Protein AF-D0P1S5-F1 (afdb_monomer)

Mean predicted aligned error: 15.59 Å

Secondary structure (DSSP, 8-state):
-EEEEEE----------------------------S---HHHHHHHHHHHHHHHHHHHH-----SEEEEEE--SS--TTEEEEE--------SS-GGGB-EEEEEE-SSSHHHHHHHHHHHTT-GGG---TT-EEEEETTEE-BT--HHHHTT-

Foldseek 3Di:
DKWKWFAQDDPPPPPPDDDDDDDDDDDDDDDDDDDDDPDPVNVVVVVVVVVVVVVVVVPQPRDTPAIDMDDDPPDDQPQFDKDFPPDDDDDDPLDLNLQGIWGQGGHCDGDLVVVQVVCVVVVNPSPRRDGGIGTQDDPNHGCRNPHPVVVSVD

Structure (mmCIF, N/CA/C/O backbone):
data_AF-D0P1S5-F1
#
_entry.id   AF-D0P1S5-F1
#
loop_
_atom_site.group_PDB
_atom_site.id
_atom_site.type_symbol
_atom_site.label_atom_id
_atom_site.label_alt_id
_atom_site.label_comp_id
_atom_site.label_asym_id
_atom_site.label_entity_id
_atom_site.label_seq_id
_atom_site.pdbx_PDB_ins_code
_atom_site.Cartn_x
_atom_site.Cartn_y
_atom_site.Cartn_z
_atom_site.occupancy
_atom_site.B_iso_or_equiv
_atom_site.auth_seq_id
_atom_site.auth_comp_id
_atom_site.auth_asym_id
_atom_site.auth_atom_id
_atom_site.pdbx_PDB_model_num
ATOM 1 N N . MET A 1 1 ? 12.384 3.328 3.351 1.00 85.12 1 MET A N 1
ATOM 2 C CA . MET A 1 1 ? 10.974 3.392 3.807 1.00 85.12 1 MET A CA 1
ATOM 3 C C . MET A 1 1 ? 10.331 2.018 3.718 1.00 85.12 1 MET A C 1
ATOM 5 O O . MET A 1 1 ? 10.436 1.363 2.689 1.00 85.12 1 MET A O 1
ATOM 9 N N . VAL A 1 2 ? 9.640 1.581 4.770 1.00 89.19 2 VAL A N 1
ATOM 10 C CA . VAL A 1 2 ? 8.944 0.283 4.808 1.00 89.19 2 VAL A CA 1
ATOM 11 C C . VAL A 1 2 ? 7.439 0.496 4.822 1.00 89.19 2 VAL A C 1
ATOM 13 O O . VAL A 1 2 ? 6.932 1.194 5.696 1.00 89.19 2 VAL A O 1
ATOM 16 N N . LEU A 1 3 ? 6.721 -0.123 3.887 1.00 91.19 3 LEU A N 1
ATOM 17 C CA . LEU A 1 3 ? 5.259 -0.115 3.853 1.00 91.19 3 LEU A CA 1
ATOM 18 C C . LEU A 1 3 ? 4.714 -1.505 4.155 1.00 91.19 3 LEU A C 1
ATOM 20 O O . LEU A 1 3 ? 5.169 -2.484 3.566 1.00 91.19 3 LEU A O 1
ATOM 24 N N . LYS A 1 4 ? 3.712 -1.590 5.031 1.00 92.38 4 LYS A N 1
ATOM 25 C CA . LYS A 1 4 ? 2.911 -2.805 5.212 1.00 92.38 4 LYS A CA 1
ATOM 26 C C . LYS A 1 4 ? 1.550 -2.619 4.570 1.00 92.38 4 LYS A C 1
ATOM 28 O O . LYS A 1 4 ? 0.852 -1.660 4.898 1.00 92.38 4 LYS A O 1
ATOM 33 N N . PHE A 1 5 ? 1.172 -3.544 3.701 1.00 91.56 5 PHE A N 1
ATOM 34 C CA . PHE A 1 5 ? -0.125 -3.551 3.038 1.00 91.56 5 PHE A CA 1
ATOM 35 C C . PHE A 1 5 ? -1.046 -4.596 3.647 1.00 91.56 5 PHE A C 1
ATOM 37 O O . PHE A 1 5 ? -0.585 -5.663 4.056 1.00 91.56 5 PHE A O 1
ATOM 44 N N . CYS A 1 6 ? -2.345 -4.305 3.656 1.00 89.06 6 CYS A N 1
ATOM 45 C CA . CYS A 1 6 ? -3.373 -5.290 3.959 1.00 89.06 6 CYS A CA 1
ATOM 46 C C . CYS A 1 6 ? -4.578 -5.191 3.013 1.00 89.06 6 CYS A C 1
ATOM 48 O O . CYS A 1 6 ? -4.882 -4.121 2.474 1.00 89.06 6 CYS A O 1
ATOM 50 N N . SER A 1 7 ? -5.279 -6.308 2.819 1.00 83.44 7 SER A N 1
ATOM 51 C CA . SER A 1 7 ? -6.619 -6.329 2.225 1.00 83.44 7 SER A CA 1
ATOM 52 C C . SER A 1 7 ? -7.608 -6.972 3.200 1.00 83.44 7 SER A C 1
ATOM 54 O O . SER A 1 7 ? -7.298 -8.025 3.773 1.00 83.44 7 SER A O 1
ATOM 56 N N . PRO A 1 8 ? -8.783 -6.351 3.443 1.00 71.31 8 PRO A N 1
ATOM 57 C CA . PRO A 1 8 ? -9.849 -7.030 4.166 1.00 71.31 8 PRO A CA 1
ATOM 58 C C . PRO A 1 8 ? -10.228 -8.312 3.425 1.00 71.31 8 PRO A C 1
ATOM 60 O O . PRO A 1 8 ? -10.101 -8.339 2.199 1.00 71.31 8 PRO A O 1
ATOM 63 N 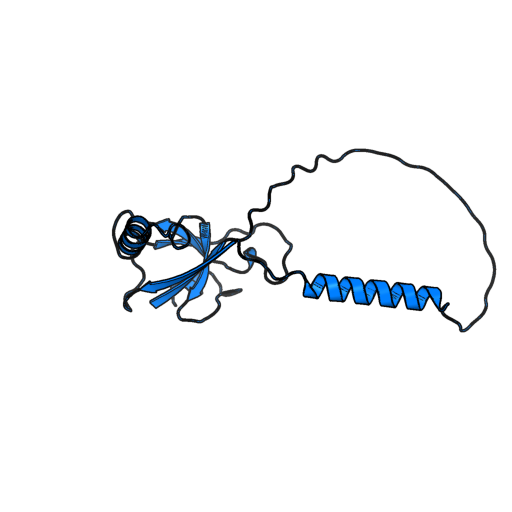N . PRO A 1 9 ? -10.713 -9.340 4.142 1.00 66.81 9 PRO A N 1
ATOM 64 C CA . PRO A 1 9 ? -11.371 -10.451 3.475 1.00 66.81 9 PRO A CA 1
ATOM 65 C C . PRO A 1 9 ? -12.473 -9.878 2.590 1.00 66.81 9 PRO A C 1
ATOM 67 O O . PRO A 1 9 ? -13.194 -8.972 3.020 1.00 66.81 9 PRO A O 1
ATOM 70 N N . TRP A 1 10 ? -12.565 -10.346 1.347 1.00 58.31 10 TRP A N 1
ATOM 71 C CA . TRP A 1 10 ? -13.676 -9.979 0.484 1.00 58.31 10 TRP A CA 1
ATOM 72 C C . TRP A 1 10 ? -14.978 -10.294 1.216 1.00 58.31 10 TRP A C 1
ATOM 74 O O . TRP A 1 10 ? -15.289 -11.449 1.502 1.00 58.31 10 TRP A O 1
ATOM 84 N N . SER A 1 11 ? -15.720 -9.250 1.576 1.00 49.16 11 SER A N 1
ATOM 85 C CA . SER A 1 11 ? -17.122 -9.420 1.899 1.00 49.16 11 SER A CA 1
ATOM 86 C C . SER A 1 11 ? -17.783 -9.798 0.585 1.00 49.16 11 SER A C 1
ATOM 88 O O . SER A 1 11 ? -17.922 -8.943 -0.289 1.00 49.16 11 SER A O 1
ATOM 90 N N . ASP A 1 12 ? -18.174 -11.061 0.429 1.00 39.06 12 ASP A N 1
ATOM 91 C CA . ASP A 1 12 ? -19.286 -11.363 -0.459 1.00 39.06 12 ASP A CA 1
ATOM 92 C C . ASP A 1 12 ? -20.424 -10.462 0.015 1.00 39.06 12 ASP A C 1
ATOM 94 O O . ASP A 1 12 ? -20.909 -10.585 1.144 1.00 39.06 12 ASP A O 1
ATOM 98 N N . GLU A 1 13 ? -20.776 -9.470 -0.795 1.00 38.44 13 GLU A N 1
ATOM 99 C CA . GLU A 1 13 ? -21.947 -8.639 -0.581 1.00 38.44 13 GLU A CA 1
ATOM 100 C C . GLU A 1 13 ? -23.157 -9.560 -0.753 1.00 38.44 13 GLU A C 1
ATOM 102 O O . GLU A 1 13 ? -23.756 -9.650 -1.822 1.00 38.44 13 GLU A O 1
ATOM 107 N N . LEU A 1 14 ? -23.460 -10.334 0.296 1.00 36.62 14 LEU A N 1
ATOM 108 C CA . LEU A 1 14 ? -24.662 -11.134 0.415 1.00 36.62 14 LEU A CA 1
ATOM 109 C C . LEU A 1 14 ? -25.818 -10.156 0.306 1.00 36.62 14 LEU A C 1
ATOM 111 O O . LEU A 1 14 ? -26.214 -9.504 1.276 1.00 36.62 14 LEU A O 1
ATOM 115 N N . THR A 1 15 ? -26.338 -10.062 -0.912 1.00 37.00 15 THR A N 1
ATOM 116 C CA . THR A 1 15 ? -27.607 -9.454 -1.265 1.00 37.00 15 THR A CA 1
ATOM 117 C C . THR A 1 15 ? -28.680 -10.246 -0.524 1.00 37.00 15 THR A C 1
ATOM 119 O O . THR A 1 15 ? -29.326 -11.142 -1.060 1.00 37.00 15 THR A O 1
ATOM 122 N N . THR A 1 16 ? -28.814 -9.983 0.772 1.00 35.84 16 THR A N 1
ATOM 123 C CA . THR A 1 16 ? -29.832 -10.601 1.606 1.00 35.84 16 THR A CA 1
ATOM 124 C C . THR A 1 16 ? -31.096 -9.810 1.331 1.00 35.84 16 THR A C 1
ATOM 126 O O . THR A 1 16 ? -31.379 -8.800 1.973 1.00 35.84 16 THR A O 1
ATOM 129 N N . ALA A 1 17 ? -31.812 -10.222 0.285 1.00 33.41 17 ALA A N 1
ATOM 130 C CA . ALA A 1 17 ? -33.180 -9.795 0.068 1.00 33.41 17 ALA A CA 1
ATOM 131 C C . ALA A 1 17 ? -33.983 -10.074 1.356 1.00 33.41 17 ALA A C 1
ATOM 133 O O . ALA A 1 17 ? -33.853 -11.161 1.927 1.00 33.41 17 ALA A O 1
ATOM 134 N N . PRO A 1 18 ? -34.800 -9.127 1.841 1.00 41.38 18 PRO A N 1
ATOM 135 C CA . PRO A 1 18 ? -35.637 -9.371 3.000 1.00 41.38 18 PRO A CA 1
ATOM 136 C C . PRO A 1 18 ? -36.801 -10.280 2.584 1.00 41.38 18 PRO A C 1
ATOM 138 O O . PRO A 1 18 ? -37.784 -9.817 2.013 1.00 41.38 18 PRO A O 1
ATOM 141 N N . SER A 1 19 ? -36.710 -11.580 2.868 1.00 36.62 19 SER A N 1
ATOM 142 C CA . SER A 1 19 ? -37.902 -12.414 3.073 1.00 36.62 19 SER A CA 1
ATOM 143 C C . SER A 1 19 ? -38.269 -12.278 4.556 1.00 36.62 19 SER A C 1
ATOM 145 O O . SER A 1 19 ? -37.465 -12.632 5.411 1.00 36.62 19 SER A O 1
ATOM 147 N N . GLY A 1 20 ? -39.386 -11.693 4.973 1.00 34.44 20 GLY A N 1
ATOM 148 C CA . GLY A 1 20 ? -40.716 -11.827 4.395 1.00 34.44 20 GLY A CA 1
ATOM 149 C C . GLY A 1 20 ? -41.515 -12.833 5.229 1.00 34.44 20 GLY A C 1
ATOM 150 O O . GLY A 1 20 ? -41.631 -13.978 4.822 1.00 34.44 20 GLY A O 1
ATOM 151 N N . ASN A 1 21 ? -42.050 -12.338 6.356 1.00 38.59 21 ASN A N 1
ATOM 152 C CA . ASN A 1 21 ? -43.197 -12.808 7.159 1.00 38.59 21 ASN A CA 1
ATOM 153 C C . ASN A 1 21 ? -43.109 -14.147 7.923 1.00 38.59 21 ASN A C 1
ATOM 155 O O . ASN A 1 21 ? -42.942 -15.195 7.313 1.00 38.59 21 ASN A O 1
ATOM 159 N N . HIS A 1 22 ? -43.407 -14.121 9.234 1.00 39.12 22 HIS A N 1
ATOM 160 C CA . HIS A 1 22 ? -44.679 -14.655 9.762 1.00 39.12 22 HIS A CA 1
ATOM 161 C C . HIS A 1 22 ? -44.892 -14.292 11.249 1.00 39.12 22 HIS A C 1
ATOM 163 O O . HIS A 1 22 ? -44.082 -14.650 12.101 1.00 39.12 22 HIS A O 1
ATOM 169 N N . ASP A 1 23 ? -45.999 -13.599 11.531 1.00 40.06 23 ASP A N 1
ATOM 170 C CA . ASP A 1 23 ? -46.622 -13.411 12.853 1.00 40.06 23 ASP A CA 1
ATOM 171 C C . ASP A 1 23 ? -47.256 -14.712 13.374 1.00 40.06 23 ASP A C 1
ATOM 173 O O . ASP A 1 23 ? -47.736 -15.508 12.558 1.00 40.06 23 ASP A O 1
ATOM 177 N N . SER A 1 24 ? -47.310 -14.872 14.706 1.00 41.59 24 SER A N 1
ATOM 178 C CA . SER A 1 24 ? -48.330 -15.562 15.546 1.00 41.59 24 SER A CA 1
ATOM 179 C C . SER A 1 24 ? -47.710 -15.897 16.918 1.00 41.59 24 SER A C 1
ATOM 181 O O . SER A 1 24 ? -46.551 -16.295 16.959 1.00 41.59 24 SER A O 1
ATOM 183 N N . ASP A 1 25 ? -48.365 -15.919 18.076 1.00 39.50 25 ASP A N 1
ATOM 184 C CA . ASP A 1 25 ? -49.556 -15.289 18.659 1.00 39.50 25 ASP A CA 1
ATOM 185 C C . ASP A 1 25 ? -49.498 -15.616 20.183 1.00 39.50 25 ASP A C 1
ATOM 187 O O . ASP A 1 25 ? -48.712 -16.460 20.617 1.00 39.50 25 ASP A O 1
ATOM 191 N N . GLU A 1 26 ? -50.305 -14.902 20.960 1.00 38.84 26 GLU A N 1
ATOM 192 C CA . GLU A 1 26 ? -50.575 -14.818 22.409 1.00 38.84 26 GLU A CA 1
ATOM 193 C C . GLU A 1 26 ? -50.316 -15.983 23.407 1.00 38.84 26 GLU A C 1
ATOM 195 O O . GLU A 1 26 ? -50.415 -17.173 23.114 1.00 38.84 26 GLU A O 1
ATOM 200 N N . GLY A 1 27 ? -50.134 -15.605 24.690 1.00 30.80 27 GLY A N 1
ATOM 201 C CA . GLY A 1 27 ? -50.276 -16.502 25.850 1.00 30.80 27 GLY A CA 1
ATOM 202 C C . GLY A 1 27 ? -49.947 -15.866 27.215 1.00 30.80 27 GLY A C 1
ATOM 203 O O . GLY A 1 27 ? -48.792 -15.766 27.611 1.00 30.80 27 GLY A O 1
ATOM 204 N N . GLN A 1 28 ? -50.983 -15.451 27.941 1.00 37.84 28 GLN A N 1
ATOM 205 C CA . GLN A 1 28 ? -51.017 -14.671 29.190 1.00 37.84 28 GLN A CA 1
ATOM 206 C C . GLN A 1 28 ? -50.938 -15.549 30.467 1.00 37.84 28 GLN A C 1
ATOM 208 O O . GLN A 1 28 ? -51.548 -16.612 30.475 1.00 37.84 28 GLN A O 1
ATOM 213 N N . ALA A 1 29 ? -50.286 -15.097 31.560 1.00 34.28 29 ALA A N 1
ATOM 214 C CA . ALA A 1 29 ? -50.799 -15.156 32.955 1.00 34.28 29 ALA A CA 1
ATOM 215 C C . ALA A 1 29 ? -49.769 -14.761 34.047 1.00 34.28 29 ALA A C 1
ATOM 217 O O . ALA A 1 29 ? -48.586 -15.080 34.002 1.00 34.28 29 ALA A O 1
ATOM 218 N N . THR A 1 30 ? -50.301 -14.074 35.057 1.00 40.47 30 THR A N 1
ATOM 219 C CA . THR A 1 30 ? -49.740 -13.488 36.292 1.00 40.47 30 THR A CA 1
ATOM 220 C C . THR A 1 30 ? -49.460 -14.487 37.430 1.00 40.47 30 THR A C 1
ATOM 222 O O . THR A 1 30 ? -50.261 -15.403 37.583 1.00 40.47 30 THR A O 1
ATOM 225 N N . ALA A 1 31 ? -48.472 -14.223 38.316 1.00 34.16 31 ALA A N 1
ATOM 226 C CA . ALA A 1 31 ? -48.632 -14.202 39.798 1.00 34.16 31 ALA A CA 1
ATOM 227 C C . ALA A 1 31 ? -47.309 -14.050 40.612 1.00 34.16 31 ALA A C 1
ATOM 229 O O . ALA A 1 31 ? -46.394 -14.856 40.506 1.00 34.16 31 ALA A O 1
ATOM 230 N N . THR A 1 32 ? -47.298 -13.023 41.477 1.00 31.23 32 THR A N 1
ATOM 231 C CA . THR A 1 32 ? -46.751 -12.911 42.859 1.00 31.23 32 THR A CA 1
ATOM 232 C C . THR A 1 32 ? -45.312 -13.317 43.245 1.00 31.23 32 THR A C 1
ATOM 234 O O . THR A 1 32 ? -44.968 -14.487 43.348 1.00 31.23 32 THR A O 1
ATOM 237 N N . ALA A 1 33 ? -44.561 -12.275 43.633 1.00 44.69 33 ALA A N 1
ATOM 238 C CA . ALA A 1 33 ? -43.546 -12.133 44.689 1.00 44.69 33 ALA A CA 1
ATOM 239 C C . ALA A 1 33 ? -42.948 -13.379 45.379 1.00 44.69 33 ALA A C 1
ATOM 241 O O . ALA A 1 33 ? -43.627 -14.087 46.114 1.00 44.69 33 ALA A O 1
ATOM 242 N N . THR A 1 34 ? -41.617 -13.492 45.323 1.00 35.09 34 THR A N 1
ATOM 243 C CA . THR A 1 34 ? -40.755 -13.761 46.490 1.00 35.09 34 THR A CA 1
ATOM 244 C C . THR A 1 34 ? -39.344 -13.244 46.214 1.00 35.09 34 THR A C 1
ATOM 246 O O . THR A 1 34 ? -38.803 -13.376 45.117 1.00 35.09 34 THR A O 1
ATOM 249 N N . ASP A 1 35 ? -38.779 -12.607 47.229 1.00 41.31 35 ASP A N 1
ATOM 250 C CA . ASP A 1 35 ? -37.427 -12.074 47.275 1.00 41.31 35 ASP A CA 1
ATOM 251 C C . ASP A 1 35 ? -36.371 -13.191 47.151 1.00 41.31 35 ASP A C 1
ATOM 253 O O . ASP A 1 35 ? -36.519 -14.278 47.713 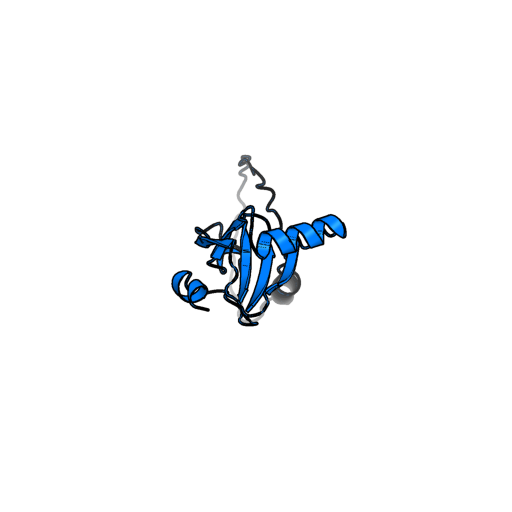1.00 41.31 35 ASP A O 1
ATOM 257 N N . GLY A 1 36 ? -35.265 -12.891 46.467 1.00 52.22 36 GLY A N 1
ATOM 258 C CA . GLY A 1 36 ? -33.967 -13.471 46.814 1.00 52.22 36 GLY A CA 1
ATOM 259 C C . GLY A 1 36 ? -33.617 -14.893 46.358 1.00 52.22 36 GLY A C 1
ATOM 260 O O . GLY A 1 36 ? -33.056 -15.648 47.148 1.00 52.22 36 GLY A O 1
ATOM 261 N N . ARG A 1 37 ? -33.802 -15.269 45.083 1.00 46.09 37 ARG A N 1
ATOM 262 C CA . ARG A 1 37 ? -32.970 -16.338 44.479 1.00 46.09 37 ARG A CA 1
ATOM 263 C C . ARG A 1 37 ? -33.010 -16.303 42.950 1.00 46.09 37 ARG A C 1
ATOM 265 O O . ARG A 1 37 ? -33.823 -16.983 42.338 1.00 46.09 37 ARG A O 1
ATOM 272 N N . ARG A 1 38 ? -32.098 -15.551 42.311 1.00 54.69 38 ARG A N 1
ATOM 273 C CA . ARG A 1 38 ? -31.859 -15.692 40.858 1.00 54.69 38 ARG A CA 1
ATOM 274 C C . ARG A 1 38 ? -31.589 -17.164 40.562 1.00 54.69 38 ARG A C 1
ATOM 276 O O . ARG A 1 38 ? -30.638 -17.732 41.120 1.00 54.69 38 ARG A O 1
ATOM 283 N N . SER A 1 39 ? -32.470 -17.771 39.775 1.00 58.41 39 SER A N 1
ATOM 284 C CA . SER A 1 39 ? -32.517 -19.208 39.518 1.00 58.41 39 SER A CA 1
ATOM 285 C C . SER A 1 39 ? -31.159 -19.672 38.992 1.00 58.41 39 SER A C 1
ATOM 287 O O . SER A 1 39 ? -30.522 -18.973 38.205 1.00 58.41 39 SER A O 1
ATOM 289 N N . GLY A 1 40 ? -30.670 -20.835 39.435 1.00 60.78 40 GLY A N 1
ATOM 290 C CA . GLY A 1 40 ? -29.395 -21.387 38.946 1.00 60.78 40 GLY A CA 1
ATOM 291 C C . GLY A 1 40 ? -29.348 -21.493 37.416 1.00 60.78 40 GLY A C 1
ATOM 292 O O . GLY A 1 40 ? -28.282 -21.367 36.825 1.00 60.78 40 GLY A O 1
ATOM 293 N N . VAL A 1 41 ? -30.521 -21.610 36.790 1.00 65.31 41 VAL A N 1
ATOM 294 C CA . VAL A 1 41 ? -30.715 -21.608 35.340 1.00 65.31 41 VAL A CA 1
ATOM 295 C C . VAL A 1 41 ? -30.408 -20.235 34.729 1.00 65.31 41 VAL A C 1
ATOM 297 O O . VAL A 1 41 ? -29.680 -20.166 33.751 1.00 65.31 41 VAL A O 1
ATOM 300 N N . GLU A 1 42 ? -30.856 -19.125 35.324 1.00 65.06 42 GLU A N 1
ATOM 301 C CA . GLU A 1 42 ? -30.566 -17.764 34.829 1.00 65.06 42 GLU A CA 1
ATOM 302 C C . GLU A 1 42 ? -29.085 -17.391 34.945 1.00 65.06 42 GLU A C 1
ATOM 304 O O . GLU A 1 42 ? -28.555 -16.656 34.108 1.00 65.06 42 GLU A O 1
ATOM 309 N N . ARG A 1 43 ? -28.405 -17.890 35.986 1.00 69.62 43 ARG A N 1
ATOM 310 C CA . ARG A 1 43 ? -26.949 -17.747 36.121 1.00 69.62 43 ARG A CA 1
ATOM 311 C C . ARG A 1 43 ? -26.216 -18.579 35.078 1.00 69.62 43 ARG A C 1
ATOM 313 O O . ARG A 1 43 ? -25.348 -18.036 34.413 1.00 69.62 43 ARG A O 1
ATOM 320 N N . ALA A 1 44 ? -26.638 -19.823 34.853 1.00 73.00 44 ALA A N 1
ATOM 321 C CA . ALA A 1 44 ? -26.074 -20.663 33.800 1.00 73.00 44 ALA A CA 1
ATOM 322 C C . ALA A 1 44 ? -26.263 -20.052 32.400 1.00 73.00 44 ALA A C 1
ATOM 324 O O . ALA A 1 44 ? -25.328 -20.068 31.606 1.00 73.00 44 ALA A O 1
ATOM 325 N N . TRP A 1 45 ? -27.426 -19.454 32.110 1.00 69.88 45 TRP A N 1
ATOM 326 C CA . TRP A 1 45 ? -27.665 -18.737 30.852 1.00 69.88 45 TRP A CA 1
ATOM 327 C C . TRP A 1 45 ? -26.812 -17.472 30.721 1.00 69.88 45 TRP A C 1
ATOM 329 O O . TRP A 1 45 ? -26.275 -17.220 29.646 1.00 69.88 45 TRP A O 1
ATOM 339 N N . ASN A 1 46 ? -26.637 -16.698 31.799 1.00 77.19 46 ASN A N 1
ATOM 340 C CA . ASN A 1 46 ? -25.728 -15.549 31.789 1.00 77.19 46 ASN A CA 1
ATOM 341 C C . ASN A 1 46 ? -24.271 -15.975 31.590 1.00 77.19 46 ASN A C 1
ATOM 343 O O . ASN A 1 46 ? -23.571 -15.363 30.789 1.00 77.19 46 ASN A O 1
ATOM 347 N N . ASP A 1 47 ? -23.824 -17.037 32.256 1.00 77.75 47 ASP A N 1
ATOM 348 C CA . ASP A 1 47 ? -22.465 -17.558 32.109 1.00 77.75 47 ASP A CA 1
ATOM 349 C C . ASP A 1 47 ? -22.233 -18.106 30.694 1.00 77.75 47 ASP A C 1
ATOM 351 O O . ASP A 1 47 ? -21.175 -17.864 30.116 1.00 77.75 47 ASP A O 1
ATOM 355 N N . LEU A 1 48 ? -23.236 -18.751 30.083 1.00 79.31 48 LEU A N 1
ATOM 356 C CA . LEU A 1 48 ? -23.209 -19.169 28.677 1.00 79.31 48 LEU A CA 1
ATOM 357 C C . LEU A 1 48 ? -23.148 -17.980 27.719 1.00 79.31 48 LEU A C 1
ATOM 359 O O . LEU A 1 48 ? -22.383 -18.022 26.761 1.00 79.31 48 LEU A O 1
ATOM 363 N N . LEU A 1 49 ? -23.907 -16.912 27.970 1.00 76.00 49 LEU A N 1
ATOM 364 C CA . LEU A 1 49 ? -23.872 -15.699 27.150 1.00 76.00 49 LEU A CA 1
ATOM 365 C C . LEU A 1 49 ? -22.535 -14.969 27.282 1.00 76.00 49 LEU A C 1
ATOM 367 O O . LEU A 1 49 ? -21.969 -14.556 26.276 1.00 76.00 49 LEU A O 1
ATOM 371 N N . VAL A 1 50 ? -21.990 -14.854 28.493 1.00 77.81 50 VAL A N 1
ATOM 372 C CA . VAL A 1 50 ? -20.673 -14.250 28.738 1.00 77.81 50 VAL A CA 1
ATOM 373 C C . VAL A 1 50 ? -19.567 -15.105 28.124 1.00 77.81 50 VAL A C 1
ATOM 375 O O . VAL A 1 50 ? -18.659 -14.559 27.498 1.00 77.81 50 VAL A O 1
ATOM 378 N N . ALA A 1 51 ? -19.647 -16.432 28.241 1.00 74.25 51 ALA A N 1
ATOM 379 C CA . ALA A 1 51 ? -18.713 -17.354 27.606 1.00 74.25 51 ALA A CA 1
ATOM 380 C C . ALA A 1 51 ? -18.817 -17.298 26.080 1.00 74.25 51 ALA A C 1
ATOM 382 O O . ALA A 1 51 ? -17.790 -17.212 25.421 1.00 74.25 51 ALA A O 1
ATOM 383 N N . ALA A 1 52 ? -20.024 -17.260 25.512 1.00 69.69 52 ALA A N 1
ATOM 384 C CA . ALA A 1 52 ? -20.243 -17.118 24.077 1.00 69.69 52 ALA A CA 1
ATOM 385 C C . ALA A 1 52 ? -19.766 -15.756 23.560 1.00 69.69 52 ALA A C 1
ATOM 387 O O . ALA A 1 52 ? -19.175 -15.688 22.490 1.00 69.69 52 ALA A O 1
ATOM 388 N N . PHE A 1 53 ? -19.955 -14.676 24.322 1.00 65.44 53 PHE A N 1
ATOM 389 C CA . PHE A 1 53 ? -19.468 -13.342 23.968 1.00 65.44 53 PHE A CA 1
ATOM 390 C C . PHE A 1 53 ? -17.940 -13.265 24.046 1.00 65.44 53 PHE A C 1
ATOM 392 O O . PHE A 1 53 ? -17.302 -12.716 23.153 1.00 65.44 53 PHE A O 1
ATOM 399 N N . ARG A 1 54 ? -17.331 -13.878 25.069 1.00 61.97 54 ARG A N 1
ATOM 400 C CA . ARG A 1 54 ? -15.872 -13.971 25.220 1.00 61.97 54 ARG A CA 1
ATOM 401 C C . ARG A 1 54 ? -15.249 -14.903 24.171 1.00 61.97 54 ARG A C 1
ATOM 403 O O . ARG A 1 54 ? -14.198 -14.578 23.634 1.00 61.97 54 ARG A O 1
ATOM 410 N N . ALA A 1 55 ? -15.921 -16.001 23.822 1.00 56.91 55 ALA A N 1
ATOM 411 C CA . ALA A 1 55 ? -15.530 -16.912 22.747 1.00 56.91 55 ALA A CA 1
ATOM 412 C C . ALA A 1 55 ? -15.641 -16.229 21.375 1.00 56.91 55 ALA A C 1
ATOM 414 O O . ALA A 1 55 ? -14.676 -16.237 20.617 1.00 56.91 55 ALA A O 1
ATOM 415 N N . LYS A 1 56 ? -16.749 -15.519 21.106 1.00 53.12 56 LYS A N 1
ATOM 416 C CA . LYS A 1 56 ? -16.918 -14.655 19.925 1.00 53.12 56 LYS A CA 1
ATOM 417 C C . LYS A 1 56 ? -15.814 -13.602 19.846 1.00 53.12 56 LYS A C 1
ATOM 419 O O . LYS A 1 56 ? -15.255 -13.414 18.778 1.00 53.12 56 LYS A O 1
ATOM 424 N N . GLN A 1 57 ? -15.455 -12.951 20.954 1.00 48.66 57 GLN A N 1
ATOM 425 C CA . GLN A 1 57 ? -14.341 -11.993 20.980 1.00 48.66 57 GLN A CA 1
ATOM 426 C C . GLN A 1 57 ? -12.975 -12.650 20.744 1.00 48.66 57 GLN A C 1
ATOM 428 O O . GLN A 1 57 ? -12.106 -12.018 20.153 1.00 48.66 57 GLN A O 1
ATOM 433 N N . SER A 1 58 ? -12.785 -13.904 21.166 1.00 39.59 58 SER A N 1
ATOM 434 C CA . SER A 1 58 ? -11.536 -14.640 20.935 1.00 39.59 58 SER A CA 1
ATOM 435 C C . SER A 1 58 ? -11.379 -15.168 19.503 1.00 39.59 58 SER A C 1
ATOM 437 O O . SER A 1 58 ? -10.258 -15.434 19.082 1.00 39.59 58 SER A O 1
ATOM 439 N N . GLU A 1 59 ? -12.474 -15.278 18.743 1.00 42.09 59 GLU A N 1
ATOM 440 C CA . GLU A 1 59 ? -12.478 -15.830 17.379 1.00 42.09 59 GLU A CA 1
ATOM 441 C C . GLU A 1 59 ? -12.544 -14.783 16.260 1.00 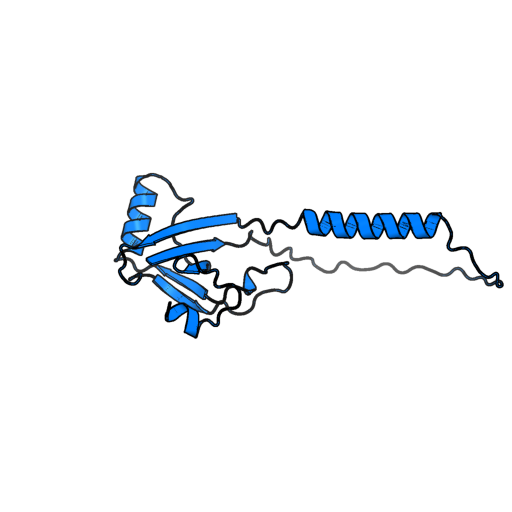42.09 59 GLU A C 1
ATOM 443 O O . GLU A 1 59 ? -12.300 -15.123 15.103 1.00 42.09 59 GLU A O 1
ATOM 448 N N . VAL A 1 60 ? -12.786 -13.499 16.556 1.00 47.72 60 VAL A N 1
ATOM 449 C CA . VAL A 1 60 ? -12.613 -12.432 15.551 1.00 47.72 60 VAL A CA 1
ATOM 450 C C . VAL A 1 60 ? -11.145 -12.007 15.501 1.00 47.72 60 VAL A C 1
ATOM 452 O O . VAL A 1 60 ? -10.787 -10.850 15.722 1.00 47.72 60 VAL A O 1
ATOM 455 N N . VAL A 1 61 ? -10.264 -12.954 15.179 1.00 49.78 61 VAL A N 1
ATOM 456 C CA . VAL A 1 61 ? -8.983 -12.592 14.574 1.00 49.78 61 VAL A CA 1
ATOM 457 C C . VAL A 1 61 ? -9.354 -11.943 13.248 1.00 49.78 61 VAL A C 1
ATOM 459 O O . VAL A 1 61 ? -9.886 -12.609 12.362 1.00 49.78 61 VAL A O 1
ATOM 462 N N . CYS A 1 62 ? -9.147 -10.631 13.125 1.00 55.44 62 CYS A N 1
ATOM 463 C CA . CYS A 1 62 ? -9.312 -9.918 11.861 1.00 55.44 62 CYS A CA 1
ATOM 464 C C . CYS A 1 62 ? -8.310 -10.498 10.860 1.00 55.44 62 CYS A C 1
ATOM 466 O O . CYS A 1 62 ? -7.163 -10.062 10.779 1.00 55.44 62 CYS A O 1
ATOM 468 N N . ARG A 1 63 ? -8.718 -11.557 10.163 1.00 63.41 63 ARG A N 1
ATOM 469 C CA . ARG A 1 63 ? -7.877 -12.272 9.219 1.00 63.41 63 ARG A CA 1
ATOM 470 C C . ARG A 1 63 ? -7.866 -11.460 7.935 1.00 63.41 63 ARG A C 1
ATOM 472 O O . ARG A 1 63 ? -8.797 -11.544 7.141 1.00 63.41 63 ARG A O 1
ATOM 479 N N . TRP A 1 64 ? -6.837 -10.633 7.775 1.00 74.31 64 TRP A N 1
ATOM 480 C CA . TRP A 1 64 ? -6.529 -10.020 6.487 1.00 74.31 64 TRP A CA 1
ATOM 481 C C . TRP A 1 64 ? -6.337 -11.133 5.458 1.00 74.31 64 TRP A C 1
ATOM 483 O O . TRP A 1 64 ? -5.681 -12.135 5.747 1.00 74.31 64 TRP A O 1
ATOM 493 N N . GLU A 1 65 ? -6.926 -10.972 4.278 1.00 77.06 65 GLU A N 1
ATOM 494 C CA . GLU A 1 65 ? -6.741 -11.932 3.187 1.00 77.06 65 GLU A CA 1
ATOM 495 C C . GLU A 1 65 ? -5.302 -11.873 2.679 1.00 77.06 65 GLU A C 1
ATOM 497 O O . GLU A 1 65 ? -4.653 -12.897 2.469 1.00 77.06 65 GLU A O 1
ATOM 502 N N . LYS A 1 66 ? -4.788 -10.649 2.553 1.00 83.44 66 LYS A N 1
ATOM 503 C CA . LYS A 1 66 ? -3.419 -10.364 2.159 1.00 83.44 66 LYS A CA 1
ATOM 504 C C . LYS A 1 66 ? -2.775 -9.474 3.203 1.00 83.44 66 LYS A C 1
ATOM 506 O O . LYS A 1 66 ? -3.353 -8.460 3.587 1.00 83.44 66 LYS A O 1
ATOM 511 N N . GLU A 1 67 ? -1.569 -9.825 3.631 1.00 89.25 67 GLU A N 1
ATOM 512 C CA . GLU A 1 67 ? -0.746 -8.971 4.478 1.00 89.25 67 GLU A CA 1
ATOM 513 C C . GLU A 1 67 ? 0.736 -9.175 4.165 1.00 89.25 67 GLU A C 1
ATOM 515 O O . GLU A 1 67 ? 1.247 -10.285 4.284 1.00 89.25 67 GLU A O 1
ATOM 520 N N . PHE A 1 68 ? 1.434 -8.103 3.786 1.00 91.75 68 PHE A N 1
ATOM 521 C CA . PHE A 1 68 ? 2.852 -8.183 3.442 1.00 91.75 68 PHE A CA 1
ATOM 522 C C . PHE A 1 68 ? 3.578 -6.846 3.576 1.00 91.75 68 PHE A C 1
ATOM 524 O O . PHE A 1 68 ? 2.961 -5.780 3.567 1.00 91.75 68 PHE A O 1
ATOM 531 N N . ASN A 1 69 ? 4.905 -6.919 3.691 1.00 92.38 69 ASN A N 1
ATOM 532 C CA . ASN A 1 69 ? 5.787 -5.762 3.800 1.00 92.38 69 ASN A CA 1
ATOM 533 C C . ASN A 1 69 ? 6.560 -5.537 2.500 1.00 92.38 69 ASN A C 1
ATOM 535 O O . ASN A 1 69 ? 6.995 -6.488 1.853 1.00 92.38 69 ASN A O 1
ATOM 539 N N . VAL A 1 70 ? 6.807 -4.271 2.182 1.00 90.88 70 VAL A N 1
ATOM 540 C CA . VAL A 1 70 ? 7.655 -3.842 1.072 1.00 90.88 70 VAL A CA 1
ATOM 541 C C . VAL A 1 70 ? 8.703 -2.874 1.597 1.00 90.88 70 VAL A C 1
ATOM 543 O O . VAL A 1 70 ? 8.376 -1.890 2.262 1.00 90.88 70 VAL A O 1
ATOM 546 N N . PHE A 1 71 ? 9.965 -3.164 1.295 1.00 89.56 71 PHE A N 1
ATOM 547 C CA . PHE A 1 71 ? 11.095 -2.297 1.597 1.00 89.56 71 PHE A CA 1
ATOM 548 C C . PHE A 1 71 ? 11.443 -1.469 0.357 1.00 89.56 71 PHE A C 1
ATOM 550 O O . PHE A 1 71 ? 11.825 -2.021 -0.676 1.00 89.56 71 PHE A O 1
ATOM 557 N N . PHE A 1 72 ? 11.307 -0.154 0.475 1.00 85.19 72 PHE A N 1
ATOM 558 C CA . PHE A 1 72 ? 11.869 0.830 -0.443 1.00 85.19 72 PHE A CA 1
ATOM 559 C C . PHE A 1 72 ? 13.174 1.343 0.175 1.00 85.19 72 PHE A C 1
ATOM 561 O O . PHE A 1 72 ? 13.218 1.585 1.381 1.00 85.19 72 PHE A O 1
ATOM 568 N N . ASP A 1 73 ? 14.220 1.477 -0.634 1.00 76.38 73 ASP A N 1
ATOM 569 C CA . ASP A 1 73 ? 15.627 1.790 -0.314 1.00 76.38 73 ASP A CA 1
ATOM 570 C C . ASP A 1 73 ? 15.870 3.199 0.268 1.00 76.38 73 ASP A C 1
ATOM 572 O O . ASP A 1 73 ? 16.713 3.962 -0.190 1.00 76.38 73 ASP A O 1
ATOM 576 N N . ASP A 1 74 ? 15.103 3.553 1.298 1.00 59.50 74 ASP A N 1
ATOM 577 C CA . ASP A 1 74 ? 15.133 4.831 2.026 1.00 59.50 74 ASP A CA 1
ATOM 578 C C . ASP A 1 74 ? 14.830 6.087 1.202 1.00 59.50 74 ASP A C 1
ATOM 580 O O . ASP A 1 74 ? 14.772 7.194 1.735 1.00 59.50 74 ASP A O 1
ATOM 584 N N . SER A 1 75 ? 14.462 5.902 -0.061 1.00 65.12 75 SER A N 1
ATOM 585 C CA . SER A 1 75 ? 13.793 6.896 -0.885 1.00 65.12 75 SER A CA 1
ATOM 586 C C . SER A 1 75 ? 12.272 6.900 -0.637 1.00 65.12 75 SER A C 1
ATOM 588 O O . SER A 1 75 ? 11.679 5.899 -0.209 1.00 65.12 75 SER A O 1
ATOM 590 N N . LYS A 1 76 ? 11.610 8.048 -0.869 1.00 66.94 76 LYS A N 1
ATOM 591 C CA . LYS A 1 76 ? 10.137 8.109 -0.870 1.00 66.94 76 LYS A CA 1
ATOM 592 C C . LYS A 1 76 ? 9.611 7.090 -1.893 1.00 66.94 76 LYS A C 1
ATOM 594 O O . LYS A 1 76 ? 10.175 7.023 -2.981 1.00 66.94 76 LYS A O 1
ATOM 599 N N . PRO A 1 77 ? 8.539 6.337 -1.603 1.00 65.75 77 PRO A N 1
ATOM 600 C CA . PRO A 1 77 ? 7.982 5.338 -2.503 1.00 65.75 77 PRO A CA 1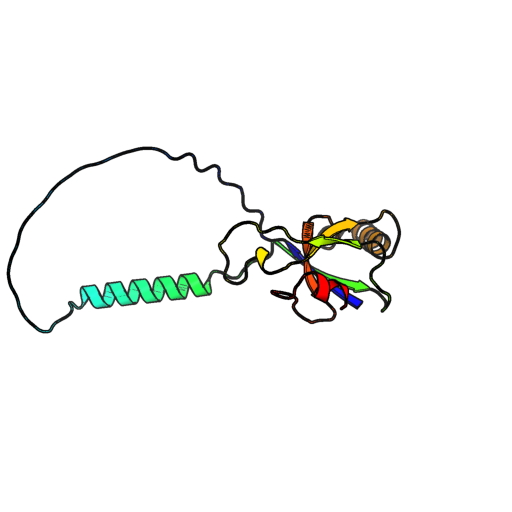
ATOM 601 C C . PRO A 1 77 ? 7.390 6.049 -3.720 1.00 65.75 77 PRO A C 1
ATOM 603 O O . PRO A 1 77 ? 6.238 6.478 -3.728 1.00 65.75 77 PRO A O 1
ATOM 606 N N . VAL A 1 78 ? 8.216 6.230 -4.748 1.00 72.25 78 VAL A N 1
ATOM 607 C CA . VAL A 1 78 ? 7.802 6.815 -6.020 1.00 72.25 78 VAL A CA 1
ATOM 608 C C . VAL A 1 78 ? 7.007 5.769 -6.801 1.00 72.25 78 VAL A C 1
ATOM 610 O O . VAL A 1 78 ? 7.366 4.590 -6.836 1.00 72.25 78 VAL A O 1
ATOM 613 N N . GLY A 1 79 ? 5.927 6.209 -7.445 1.00 79.94 79 GLY A N 1
ATOM 614 C CA . GLY A 1 79 ? 5.091 5.354 -8.291 1.00 79.94 79 GLY A CA 1
ATOM 615 C C . GLY A 1 79 ? 3.915 4.686 -7.575 1.00 79.94 79 GLY A C 1
ATOM 616 O O . GLY A 1 79 ? 3.266 3.832 -8.170 1.00 79.94 79 GLY A O 1
ATOM 617 N N . LEU A 1 80 ? 3.612 5.074 -6.332 1.00 86.75 80 LEU A N 1
ATOM 618 C CA . LEU A 1 80 ? 2.361 4.721 -5.657 1.00 86.75 80 LEU A CA 1
ATOM 619 C C . LEU A 1 80 ? 1.438 5.939 -5.598 1.00 86.75 80 LEU A C 1
ATOM 621 O O . LEU A 1 80 ? 1.761 6.949 -4.972 1.00 86.75 80 LEU A O 1
ATOM 625 N N . GLY A 1 81 ? 0.278 5.845 -6.243 1.00 86.56 81 GLY A N 1
ATOM 626 C CA . GLY A 1 81 ? -0.803 6.801 -6.062 1.00 86.56 81 GLY A CA 1
ATOM 627 C C . GLY A 1 81 ? -1.587 6.448 -4.807 1.00 86.56 81 GLY A C 1
ATOM 628 O O . GLY A 1 81 ? -2.216 5.395 -4.755 1.00 86.56 81 GLY A O 1
ATOM 629 N N . PHE A 1 82 ? -1.570 7.316 -3.800 1.00 88.06 82 PHE A N 1
ATOM 630 C CA . PHE A 1 82 ? -2.388 7.159 -2.597 1.00 88.06 82 PHE A CA 1
ATOM 631 C C . PHE A 1 82 ? -3.712 7.914 -2.738 1.00 88.06 82 PHE A C 1
ATOM 633 O O . PHE A 1 82 ? -3.779 8.966 -3.382 1.00 88.06 82 PHE A O 1
ATOM 640 N N . GLN A 1 83 ? -4.771 7.386 -2.130 1.00 87.75 83 GLN A N 1
ATOM 641 C CA . GLN A 1 83 ? -6.043 8.088 -1.980 1.00 87.75 83 GLN A CA 1
ATOM 642 C C . GLN A 1 83 ? -6.676 7.811 -0.611 1.00 87.75 83 GLN A C 1
ATOM 644 O O . GLN A 1 83 ? -6.407 6.765 -0.006 1.00 87.75 83 GLN A O 1
ATOM 649 N N . PRO A 1 84 ? -7.554 8.708 -0.130 1.00 84.44 84 PRO A N 1
ATOM 650 C CA . PRO A 1 84 ? -8.323 8.467 1.078 1.00 84.44 84 PRO A CA 1
ATOM 651 C C . PRO A 1 84 ? -9.204 7.219 0.953 1.00 84.44 84 PRO A C 1
ATOM 653 O O . PRO A 1 84 ? -9.891 7.022 -0.051 1.00 84.44 84 PRO A O 1
ATOM 656 N N . ALA A 1 85 ? -9.235 6.397 1.998 1.00 77.00 85 ALA A N 1
ATOM 657 C CA . ALA A 1 85 ? -10.196 5.312 2.121 1.00 77.00 85 ALA A CA 1
ATOM 658 C C . ALA A 1 85 ? -11.570 5.893 2.505 1.00 77.00 85 ALA A C 1
ATOM 660 O O . ALA A 1 85 ? -11.858 6.111 3.681 1.00 77.00 85 ALA A O 1
ATOM 661 N N . SER A 1 86 ? -12.421 6.205 1.526 1.00 65.06 86 SER A N 1
ATOM 662 C CA . SER A 1 86 ? -13.792 6.660 1.795 1.00 65.06 86 SER A CA 1
ATOM 663 C C . SER A 1 86 ? -14.565 5.611 2.614 1.00 65.06 86 SER A C 1
ATOM 665 O O . SER A 1 86 ? -14.486 4.414 2.337 1.00 65.06 86 SER A O 1
ATOM 667 N N . LYS A 1 87 ? -15.270 6.073 3.659 1.00 52.66 87 LYS A N 1
ATOM 668 C CA . LYS A 1 87 ? -15.912 5.267 4.718 1.00 52.66 87 LYS A CA 1
ATOM 669 C C . LYS A 1 87 ? -16.762 4.126 4.141 1.00 52.66 87 LYS A C 1
ATOM 671 O O . LYS A 1 87 ? -17.731 4.391 3.439 1.00 52.66 87 LYS A O 1
ATOM 676 N N . SER A 1 88 ? -16.429 2.882 4.480 1.00 45.59 88 SER A N 1
ATOM 677 C CA . SER A 1 88 ? -17.148 1.685 4.033 1.00 45.59 88 SER A CA 1
ATOM 678 C C . SER A 1 88 ? -17.285 0.673 5.174 1.00 45.59 88 SER A C 1
ATOM 680 O O . SER A 1 88 ? -16.417 -0.179 5.336 1.00 45.59 88 SER A O 1
ATOM 682 N N . ASN A 1 89 ? -18.443 0.743 5.835 1.00 40.19 89 ASN A N 1
ATOM 683 C CA . ASN A 1 89 ? -19.213 -0.357 6.436 1.00 40.19 89 ASN A CA 1
ATOM 684 C C . ASN A 1 89 ? -18.768 -0.943 7.787 1.00 40.19 89 ASN A C 1
ATOM 686 O O . ASN A 1 89 ? -18.299 -2.074 7.861 1.00 40.19 89 ASN A O 1
ATOM 690 N N . LYS A 1 90 ? -19.117 -0.203 8.852 1.00 40.78 90 LYS A N 1
ATOM 691 C CA . LYS A 1 90 ? -19.372 -0.640 10.240 1.00 40.78 90 LYS A CA 1
ATOM 692 C C . LYS A 1 90 ? -19.498 -2.164 10.408 1.00 40.78 90 LYS A C 1
ATOM 694 O O . LYS A 1 90 ? -20.603 -2.687 10.317 1.00 40.78 90 LYS A O 1
ATOM 699 N N . CYS A 1 91 ? -18.386 -2.824 10.729 1.00 38.12 91 CYS A N 1
ATOM 700 C CA . CYS A 1 91 ? -18.272 -3.914 11.711 1.00 38.12 91 CYS A CA 1
ATOM 701 C C . CYS A 1 91 ? -16.871 -4.538 11.636 1.00 38.12 91 CYS A C 1
ATOM 703 O O . CYS A 1 91 ? -16.627 -5.403 10.805 1.00 38.12 91 CYS A O 1
ATOM 705 N N . SER A 1 92 ? -15.949 -4.154 12.524 1.00 38.28 92 SER A N 1
ATOM 706 C CA . SER A 1 92 ? -14.808 -4.998 12.916 1.00 38.28 92 SER A CA 1
ATOM 707 C C . SER A 1 92 ? -14.029 -4.340 14.064 1.00 38.28 92 SER A C 1
ATOM 709 O O . SER A 1 92 ? -14.050 -3.122 14.218 1.00 38.28 92 SER A O 1
ATOM 711 N N . LEU A 1 93 ? -13.400 -5.159 14.909 1.00 52.62 93 LEU A N 1
ATOM 712 C CA . LEU A 1 93 ? -12.718 -4.760 16.146 1.00 52.62 93 LEU A CA 1
ATOM 713 C C . LEU A 1 93 ? -11.367 -4.043 15.914 1.00 52.62 93 LEU A C 1
ATOM 715 O O . LEU A 1 93 ? -10.856 -3.431 16.843 1.00 52.62 93 LEU A O 1
ATOM 719 N N . VAL A 1 94 ? -10.861 -4.019 14.674 1.00 53.09 94 VAL A N 1
ATOM 720 C CA . VAL A 1 94 ? -10.149 -2.884 14.050 1.00 5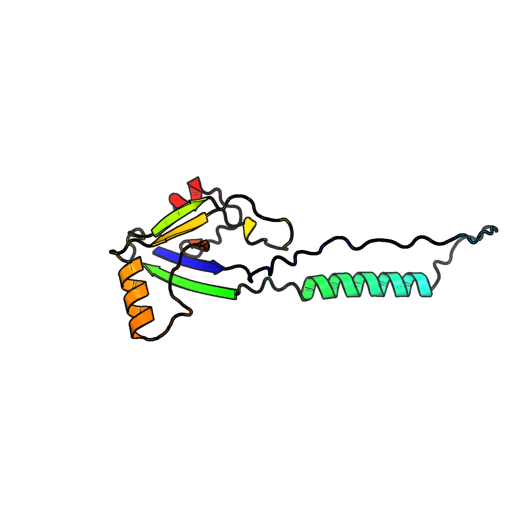3.09 94 VAL A CA 1
ATOM 721 C C . VAL A 1 94 ? -10.601 -2.910 12.590 1.00 53.09 94 VAL A C 1
ATOM 723 O O . VAL A 1 94 ? -10.113 -3.742 11.818 1.00 53.09 94 VAL A O 1
ATOM 726 N N . PRO A 1 95 ? -11.600 -2.108 12.190 1.00 55.44 95 PRO A N 1
ATOM 727 C CA . PRO A 1 95 ? -12.177 -2.280 10.875 1.00 55.44 95 PRO A CA 1
ATOM 728 C C . PRO A 1 95 ? -11.156 -1.861 9.833 1.00 55.44 95 PRO A C 1
ATOM 730 O O . PRO A 1 95 ? -10.374 -0.944 10.065 1.00 55.44 95 PRO A O 1
ATOM 733 N N . ALA A 1 96 ? -11.150 -2.516 8.675 1.00 53.97 96 ALA A N 1
ATOM 734 C CA . ALA A 1 96 ? -10.348 -2.083 7.534 1.00 53.97 96 ALA A CA 1
ATOM 735 C C . ALA A 1 96 ? -10.490 -0.568 7.312 1.00 53.97 96 ALA A C 1
ATOM 737 O O . ALA A 1 96 ? -9.498 0.102 7.051 1.00 53.97 96 ALA A O 1
ATOM 738 N N . GLU A 1 97 ? -11.689 -0.030 7.557 1.00 57.31 97 GLU A N 1
ATOM 739 C CA . GLU A 1 97 ? -12.058 1.392 7.620 1.00 57.31 97 GLU A CA 1
ATOM 740 C C . GLU A 1 97 ? -11.199 2.295 8.516 1.00 57.31 97 GLU A C 1
ATOM 742 O O . GLU A 1 97 ? -11.215 3.504 8.315 1.00 57.31 97 GLU A O 1
ATOM 747 N N . SER A 1 98 ? -10.472 1.749 9.489 1.00 65.69 98 SER A N 1
ATOM 748 C CA . SER A 1 98 ? -9.562 2.504 10.361 1.00 65.69 98 SER A CA 1
ATOM 749 C C . SER A 1 98 ? -8.312 2.995 9.629 1.00 65.69 98 SER A C 1
ATOM 751 O O . SER A 1 98 ? -7.696 3.975 10.050 1.00 65.69 98 SER A O 1
ATOM 753 N N . TYR A 1 99 ? -7.952 2.353 8.515 1.00 80.31 99 TYR A N 1
ATOM 754 C CA . TYR A 1 99 ? -6.858 2.786 7.657 1.00 80.31 99 TYR A CA 1
ATOM 755 C C . TYR A 1 99 ? -7.368 3.811 6.654 1.00 80.31 99 TYR A C 1
ATOM 757 O O . TYR A 1 99 ? -8.149 3.486 5.757 1.00 80.31 99 TYR A O 1
ATOM 765 N N . ALA A 1 100 ? -6.895 5.047 6.801 1.00 80.94 100 ALA A N 1
ATOM 766 C CA . ALA A 1 100 ? -7.337 6.191 6.014 1.00 80.94 100 ALA A CA 1
ATOM 767 C C . ALA A 1 100 ? -6.743 6.243 4.595 1.00 80.94 100 ALA A C 1
ATOM 769 O O . ALA A 1 100 ? -7.131 7.111 3.819 1.00 80.94 100 ALA A O 1
ATOM 770 N N . CYS A 1 101 ? -5.809 5.352 4.249 1.00 86.56 101 CYS A N 1
ATOM 771 C CA . CYS A 1 101 ? -5.025 5.412 3.018 1.00 86.56 101 CYS A CA 1
ATOM 772 C C . CYS A 1 101 ? -5.087 4.088 2.242 1.00 86.56 101 CYS A C 1
ATOM 774 O O . CYS A 1 101 ? -4.799 3.021 2.792 1.00 86.56 101 CYS A O 1
ATOM 776 N N . VAL A 1 102 ? -5.440 4.162 0.956 1.00 89.38 102 VAL A N 1
ATOM 777 C CA . VAL A 1 102 ? -5.388 3.039 0.008 1.00 89.38 102 VAL A CA 1
ATOM 778 C C . VAL A 1 102 ? -4.560 3.394 -1.221 1.00 89.38 102 VAL A C 1
ATOM 780 O O . VAL A 1 102 ? -4.438 4.563 -1.589 1.00 89.38 102 VAL A O 1
ATOM 783 N N . ILE A 1 103 ? -4.039 2.370 -1.892 1.00 89.75 103 ILE A N 1
ATOM 784 C CA . ILE A 1 103 ? -3.439 2.506 -3.218 1.00 89.75 103 ILE A CA 1
ATOM 785 C C . ILE A 1 103 ? -4.552 2.765 -4.235 1.00 89.75 103 ILE A C 1
ATOM 787 O O . ILE A 1 103 ? -5.451 1.949 -4.413 1.00 89.75 103 ILE A O 1
ATOM 791 N N . ARG A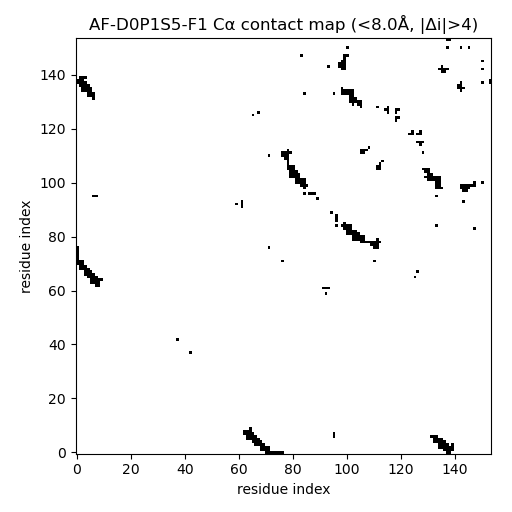 1 104 ? -4.514 3.915 -4.899 1.00 89.44 104 ARG A N 1
ATOM 792 C CA . ARG A 1 104 ? -5.365 4.235 -6.048 1.00 89.44 104 ARG A CA 1
ATOM 793 C C . ARG A 1 104 ? -4.840 3.561 -7.307 1.00 89.44 104 ARG A C 1
ATOM 795 O O . ARG A 1 104 ? -5.605 2.954 -8.044 1.00 89.44 104 ARG A O 1
ATOM 802 N N . ASP A 1 105 ? -3.541 3.693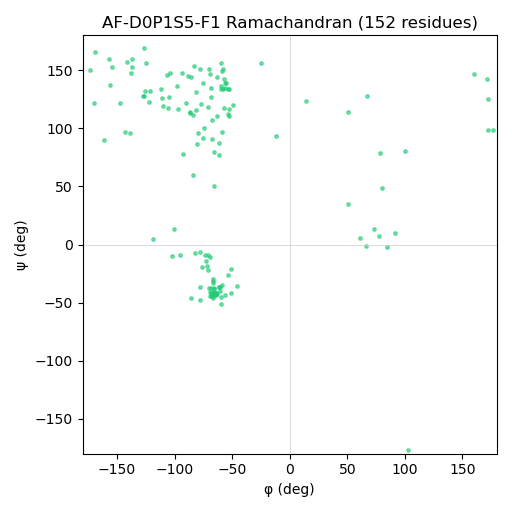 -7.539 1.00 89.19 105 ASP A N 1
ATOM 803 C CA . ASP A 1 105 ? -2.867 3.225 -8.740 1.00 89.19 105 ASP A CA 1
ATOM 804 C C . ASP A 1 105 ? -1.387 2.943 -8.462 1.00 89.19 105 ASP A C 1
ATOM 806 O O . ASP A 1 105 ? -0.775 3.534 -7.568 1.00 89.19 105 ASP A O 1
ATOM 810 N N . VAL A 1 106 ? -0.818 2.023 -9.239 1.00 91.25 106 VAL A N 1
ATOM 811 C CA . VAL A 1 106 ? 0.623 1.771 -9.288 1.00 91.25 106 VAL A CA 1
ATOM 812 C C . VAL A 1 106 ? 1.108 2.259 -10.644 1.00 91.25 106 VAL A C 1
ATOM 814 O O . VAL A 1 106 ? 0.645 1.775 -11.678 1.00 91.25 106 VAL A O 1
ATOM 817 N N . ALA A 1 107 ? 2.019 3.228 -10.643 1.00 90.06 107 ALA A N 1
ATOM 818 C CA . ALA A 1 107 ? 2.583 3.781 -11.864 1.00 90.06 107 ALA A CA 1
ATOM 819 C C . ALA A 1 107 ? 3.276 2.677 -12.688 1.00 90.06 107 ALA A C 1
ATOM 821 O O . ALA A 1 107 ? 3.834 1.737 -12.116 1.00 90.06 107 ALA A O 1
ATOM 822 N N . PRO A 1 108 ? 3.294 2.783 -14.029 1.00 88.31 108 PRO A N 1
ATOM 823 C CA . PRO A 1 108 ? 3.909 1.771 -14.894 1.00 88.31 108 PRO A CA 1
ATOM 824 C C . PRO A 1 108 ? 5.442 1.725 -14.782 1.00 88.31 108 PRO A C 1
ATOM 826 O O . PRO A 1 108 ? 6.068 0.813 -15.314 1.00 88.31 108 PRO A O 1
ATOM 829 N N . VAL A 1 109 ? 6.040 2.712 -14.111 1.00 88.50 109 VAL A N 1
ATOM 830 C CA . VAL A 1 109 ? 7.480 2.862 -13.890 1.00 88.50 109 VAL A CA 1
ATOM 831 C C . VAL A 1 109 ? 7.745 3.285 -12.444 1.00 88.50 109 VAL A C 1
ATOM 833 O O . VAL A 1 109 ? 6.871 3.849 -11.782 1.00 88.50 109 VAL A O 1
ATOM 836 N N . GLY A 1 110 ? 8.969 3.054 -11.970 1.00 87.06 110 GLY A N 1
ATOM 837 C CA . GLY A 1 110 ? 9.407 3.401 -10.618 1.00 87.06 110 GLY A CA 1
ATOM 838 C C . GLY A 1 110 ? 9.458 2.198 -9.679 1.00 87.06 110 GLY A C 1
ATOM 839 O O . GLY A 1 110 ? 9.190 1.062 -10.068 1.00 87.06 110 GLY A O 1
ATOM 840 N N . LEU A 1 111 ? 9.783 2.457 -8.412 1.00 89.12 111 LEU A N 1
ATOM 841 C CA . LEU A 1 111 ? 10.162 1.410 -7.458 1.00 89.12 111 LEU A CA 1
ATOM 842 C C . LEU A 1 111 ? 9.056 0.377 -7.212 1.00 89.12 111 LEU A C 1
ATOM 844 O O . LEU A 1 111 ? 9.337 -0.811 -7.059 1.00 89.12 111 LEU A O 1
ATOM 848 N N . ALA A 1 112 ? 7.794 0.814 -7.191 1.00 90.38 112 ALA A N 1
ATOM 849 C CA . ALA A 1 112 ? 6.656 -0.088 -7.038 1.00 90.38 112 ALA A CA 1
ATOM 850 C C . ALA A 1 112 ? 6.461 -1.002 -8.262 1.00 90.38 112 ALA A C 1
ATOM 852 O O . ALA A 1 112 ? 6.147 -2.184 -8.108 1.00 90.38 112 ALA A O 1
ATOM 853 N N . AL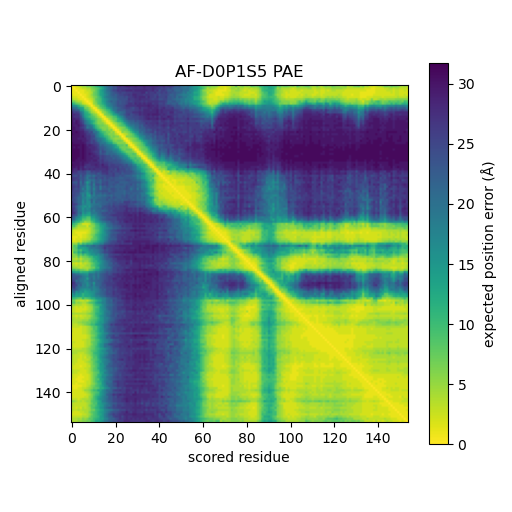A A 1 113 ? 6.691 -0.480 -9.472 1.00 91.62 113 ALA A N 1
ATOM 854 C CA . ALA A 1 113 ? 6.646 -1.266 -10.701 1.00 91.62 113 ALA A CA 1
ATOM 855 C C . ALA A 1 113 ? 7.780 -2.300 -10.733 1.00 91.62 113 ALA A C 1
ATOM 857 O O . ALA A 1 113 ? 7.526 -3.471 -11.018 1.00 91.62 113 ALA A O 1
ATOM 858 N N . ASP A 1 114 ? 8.996 -1.895 -10.354 1.00 92.12 114 ASP A N 1
ATOM 859 C CA . ASP A 1 114 ? 10.166 -2.775 -10.290 1.00 92.12 114 ASP A CA 1
ATOM 860 C C . ASP A 1 114 ? 9.982 -3.885 -9.251 1.00 92.12 114 ASP A C 1
ATOM 862 O O . ASP A 1 114 ? 10.312 -5.046 -9.500 1.00 92.12 114 ASP A O 1
ATOM 866 N N . TYR A 1 115 ? 9.416 -3.549 -8.088 1.00 92.56 115 TYR A N 1
ATOM 867 C CA . TYR A 1 115 ? 9.043 -4.530 -7.073 1.00 92.56 115 TYR A CA 1
ATOM 868 C C . TYR A 1 115 ? 8.036 -5.546 -7.624 1.00 92.56 115 TYR A C 1
ATOM 870 O O . TYR A 1 115 ? 8.288 -6.751 -7.582 1.00 92.56 115 TYR A O 1
ATOM 878 N N . ASN A 1 116 ? 6.948 -5.072 -8.236 1.00 94.00 116 ASN A N 1
ATOM 879 C CA . ASN A 1 116 ? 5.948 -5.942 -8.849 1.00 94.00 116 ASN A CA 1
ATOM 880 C C . ASN A 1 116 ? 6.530 -6.812 -9.974 1.00 94.00 116 ASN A C 1
ATOM 882 O O . ASN A 1 116 ? 6.126 -7.964 -10.123 1.00 94.00 116 ASN A O 1
ATOM 886 N N . ALA A 1 117 ? 7.469 -6.294 -10.769 1.00 94.62 117 ALA A N 1
ATOM 887 C CA . ALA A 1 117 ? 8.149 -7.060 -11.811 1.00 94.62 117 ALA A CA 1
ATOM 888 C C . ALA A 1 117 ? 8.967 -8.219 -11.220 1.00 94.62 117 ALA A C 1
ATOM 890 O O . ALA A 1 117 ? 8.871 -9.337 -11.726 1.00 94.62 117 ALA A O 1
ATOM 891 N N . ARG A 1 118 ? 9.691 -7.984 -10.115 1.00 94.62 118 ARG A N 1
ATOM 892 C CA . ARG A 1 118 ? 10.421 -9.038 -9.387 1.00 94.62 118 ARG A CA 1
ATOM 893 C C . ARG A 1 118 ? 9.486 -10.086 -8.787 1.00 94.62 118 ARG A C 1
ATOM 895 O O . ARG A 1 118 ? 9.759 -11.276 -8.899 1.00 94.62 118 ARG A O 1
ATOM 902 N N . CYS A 1 119 ? 8.368 -9.668 -8.195 1.00 94.88 119 CYS A N 1
ATOM 903 C CA . CYS A 1 119 ? 7.359 -10.603 -7.694 1.00 94.88 119 CYS A CA 1
ATOM 904 C C . CYS A 1 119 ? 6.805 -11.485 -8.822 1.00 94.88 119 CYS A C 1
ATOM 906 O O . CYS A 1 119 ? 6.732 -12.701 -8.672 1.00 94.88 119 CYS A O 1
ATOM 908 N N . ARG A 1 120 ? 6.479 -10.901 -9.985 1.00 95.44 120 ARG A N 1
ATOM 909 C CA . ARG A 1 120 ? 5.991 -11.662 -11.148 1.00 95.44 120 ARG A CA 1
ATOM 910 C C . ARG A 1 120 ? 7.034 -12.630 -11.699 1.00 95.44 120 ARG A C 1
ATOM 912 O O . ARG A 1 120 ? 6.679 -13.766 -11.995 1.00 95.44 120 ARG A O 1
ATOM 919 N N . SER A 1 121 ? 8.297 -12.217 -11.823 1.00 96.25 121 SER A N 1
ATOM 920 C CA . SER A 1 121 ? 9.359 -13.104 -12.317 1.00 96.25 121 SER A CA 1
ATOM 921 C C . SER A 1 121 ? 9.656 -14.258 -11.357 1.00 96.25 121 SER A C 1
ATOM 923 O O . SER A 1 121 ? 10.008 -15.344 -11.808 1.00 96.25 121 SER A O 1
ATOM 925 N N . ALA A 1 122 ? 9.456 -14.049 -10.054 1.00 95.94 122 ALA A N 1
ATOM 926 C CA . ALA A 1 122 ? 9.548 -15.086 -9.029 1.00 95.94 122 ALA A CA 1
ATOM 927 C C . ALA A 1 122 ? 8.273 -15.946 -8.890 1.00 95.94 122 ALA A C 1
ATOM 929 O O . ALA A 1 122 ? 8.282 -16.925 -8.149 1.00 95.94 122 ALA A O 1
ATOM 930 N N . GLY A 1 123 ? 7.175 -15.594 -9.572 1.00 94.31 123 GLY A N 1
ATOM 931 C CA . GLY A 1 123 ? 5.877 -16.266 -9.434 1.00 94.31 123 GLY A CA 1
ATOM 932 C C . GLY A 1 123 ? 5.130 -15.957 -8.129 1.00 94.31 123 GLY A C 1
ATOM 933 O O . GLY A 1 123 ? 4.153 -16.629 -7.805 1.00 94.31 123 GLY A O 1
ATOM 934 N N . ASP A 1 124 ? 5.550 -14.936 -7.382 1.00 93.06 124 ASP A N 1
ATOM 935 C CA . ASP A 1 124 ? 4.976 -14.559 -6.093 1.00 93.06 124 ASP A CA 1
ATOM 936 C C . ASP A 1 124 ? 3.881 -13.490 -6.238 1.00 93.06 124 ASP A C 1
ATOM 938 O O . ASP A 1 124 ? 4.060 -12.298 -5.977 1.00 93.06 124 ASP A O 1
ATOM 942 N N . TYR A 1 125 ? 2.696 -13.927 -6.658 1.00 90.06 125 TYR A N 1
ATOM 943 C CA . TYR A 1 125 ? 1.530 -13.048 -6.805 1.00 90.06 125 TYR A CA 1
ATOM 944 C C . TYR A 1 125 ? 0.933 -12.613 -5.454 1.00 90.06 125 TYR A C 1
ATOM 946 O O . TYR A 1 125 ? 0.249 -11.585 -5.362 1.00 90.06 125 TYR A O 1
ATOM 954 N N . SER A 1 126 ? 1.253 -13.345 -4.382 1.00 89.38 126 SER A N 1
ATOM 955 C CA . SER A 1 126 ? 0.807 -13.053 -3.018 1.00 89.38 126 SER A CA 1
ATOM 956 C C . SER A 1 126 ? 1.464 -11.813 -2.407 1.00 89.38 126 SER A C 1
ATOM 958 O O . SER A 1 126 ? 0.983 -11.314 -1.397 1.00 89.38 126 SER A O 1
ATOM 960 N N . HIS A 1 127 ? 2.475 -11.244 -3.068 1.00 92.56 127 HIS A N 1
ATOM 961 C CA . HIS A 1 127 ? 3.160 -10.030 -2.625 1.00 92.56 127 HIS A CA 1
ATOM 962 C C . HIS A 1 127 ? 3.054 -8.865 -3.617 1.00 92.56 127 HIS A C 1
ATOM 964 O O . HIS A 1 127 ? 3.602 -7.805 -3.372 1.00 92.56 127 HIS A O 1
ATOM 970 N N . ILE A 1 128 ? 2.307 -8.990 -4.719 1.00 93.19 128 ILE A N 1
ATOM 971 C CA . ILE A 1 128 ? 2.158 -7.881 -5.679 1.00 93.19 128 ILE A CA 1
ATOM 972 C C . ILE A 1 128 ? 1.354 -6.718 -5.077 1.00 93.19 128 ILE A C 1
ATOM 974 O O . ILE A 1 128 ? 0.277 -6.916 -4.507 1.00 93.19 128 ILE A O 1
ATOM 978 N N . ILE A 1 129 ? 1.839 -5.494 -5.264 1.00 92.81 129 ILE A N 1
ATOM 979 C CA . ILE A 1 129 ? 1.117 -4.266 -4.932 1.00 92.81 129 ILE A CA 1
ATOM 980 C C . ILE A 1 129 ? 0.070 -4.010 -6.020 1.00 92.81 129 ILE A C 1
ATOM 982 O O . ILE A 1 129 ? 0.414 -3.875 -7.195 1.00 92.81 129 ILE A O 1
ATOM 986 N N . VAL A 1 130 ? -1.200 -3.941 -5.630 1.00 90.81 130 VAL A N 1
ATOM 987 C CA . VAL A 1 130 ? -2.342 -3.667 -6.515 1.00 90.81 130 VAL A CA 1
ATOM 988 C C . VAL A 1 130 ? -3.161 -2.498 -5.977 1.00 90.81 130 VAL A C 1
ATOM 990 O O . VAL A 1 130 ? -2.945 -2.042 -4.849 1.00 90.81 130 VAL A O 1
ATOM 993 N N . ASP A 1 131 ? -4.089 -2.000 -6.787 1.00 87.69 131 ASP A N 1
ATOM 994 C CA . ASP A 1 131 ? -5.058 -1.005 -6.351 1.00 87.69 131 ASP A CA 1
ATOM 995 C C . ASP A 1 131 ? -5.911 -1.532 -5.185 1.00 87.69 131 ASP A C 1
ATOM 997 O O . ASP A 1 131 ? -6.061 -2.733 -4.962 1.00 87.69 131 ASP A O 1
ATOM 1001 N N . LYS A 1 132 ? -6.451 -0.601 -4.398 1.00 85.88 132 LYS A N 1
ATOM 1002 C CA . LYS A 1 132 ? -7.308 -0.827 -3.222 1.00 85.88 132 LYS A CA 1
ATOM 1003 C C . LYS A 1 132 ? -6.641 -1.515 -2.029 1.00 85.88 132 LYS A C 1
ATOM 1005 O O . LYS A 1 132 ? -7.286 -1.637 -0.986 1.00 85.88 132 LYS A O 1
ATOM 1010 N N . LEU A 1 133 ? -5.361 -1.890 -2.115 1.00 88.94 133 LEU A N 1
ATOM 1011 C CA . LEU A 1 133 ? -4.595 -2.282 -0.931 1.00 88.94 133 LEU A CA 1
ATOM 1012 C C . LEU A 1 133 ? -4.552 -1.127 0.070 1.00 88.94 133 LEU A C 1
ATOM 1014 O O . LEU A 1 133 ? -4.287 0.017 -0.301 1.00 88.94 133 LEU A O 1
ATOM 1018 N N . ARG A 1 134 ? -4.800 -1.431 1.343 1.00 89.44 134 ARG A N 1
ATOM 1019 C CA . ARG A 1 134 ? -4.711 -0.464 2.441 1.00 89.44 134 ARG A CA 1
ATOM 1020 C C . ARG A 1 134 ? -3.283 -0.393 2.953 1.00 89.44 134 ARG A C 1
ATOM 1022 O O . ARG A 1 134 ? -2.598 -1.412 3.026 1.00 89.44 134 ARG A O 1
ATOM 1029 N N . VAL A 1 135 ? -2.855 0.803 3.343 1.00 90.81 135 VAL A N 1
ATOM 1030 C CA . VAL A 1 135 ? -1.592 0.998 4.060 1.00 90.81 135 VAL A CA 1
ATOM 1031 C C . VAL A 1 135 ? -1.848 0.754 5.542 1.00 90.81 135 VAL A C 1
ATOM 1033 O O . VAL A 1 135 ? -2.554 1.530 6.181 1.00 90.81 135 VAL A O 1
ATOM 1036 N N . ARG A 1 136 ? -1.282 -0.330 6.078 1.00 90.44 136 ARG A N 1
ATOM 1037 C CA . ARG A 1 136 ? -1.368 -0.694 7.496 1.00 90.44 136 ARG A CA 1
ATOM 1038 C C . ARG A 1 136 ? -0.284 -0.018 8.323 1.00 90.44 136 ARG A C 1
ATOM 1040 O O . ARG A 1 136 ? -0.560 0.468 9.413 1.00 90.44 136 ARG A O 1
ATOM 1047 N N . MET A 1 137 ? 0.954 -0.041 7.833 1.00 90.81 137 MET A N 1
ATOM 1048 C CA . MET A 1 137 ? 2.089 0.537 8.549 1.00 90.81 137 MET A CA 1
ATOM 1049 C C . MET A 1 137 ? 3.010 1.315 7.624 1.00 90.81 137 MET A C 1
ATOM 1051 O O . MET A 1 137 ? 3.226 0.912 6.478 1.00 90.81 137 MET A O 1
ATOM 1055 N N . VAL A 1 138 ? 3.606 2.366 8.178 1.00 91.06 138 VAL A N 1
ATOM 1056 C CA . VAL A 1 138 ? 4.690 3.142 7.575 1.00 91.06 138 VAL A CA 1
ATOM 1057 C C . VAL A 1 138 ? 5.879 3.116 8.528 1.00 91.06 138 VAL A C 1
ATOM 1059 O O . VAL A 1 138 ? 5.750 3.486 9.689 1.00 91.06 138 VAL A O 1
ATOM 1062 N N . ASN A 1 139 ? 7.035 2.636 8.068 1.00 90.25 139 ASN A N 1
ATOM 1063 C CA . ASN A 1 139 ? 8.273 2.543 8.854 1.00 90.25 139 ASN A CA 1
ATOM 1064 C C . ASN A 1 139 ? 8.092 1.847 10.222 1.00 90.25 139 ASN A C 1
ATOM 1066 O O . ASN A 1 139 ? 8.733 2.203 11.205 1.00 90.25 139 ASN A O 1
ATOM 1070 N N . GLY A 1 140 ? 7.204 0.848 10.285 1.00 88.75 140 GLY A N 1
ATOM 1071 C CA . GLY A 1 140 ? 6.894 0.103 11.511 1.00 88.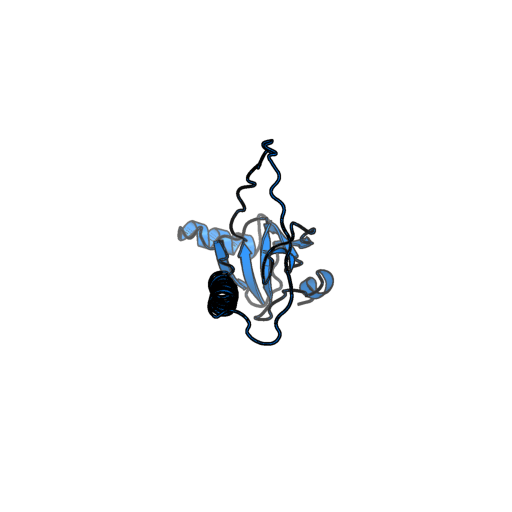75 140 GLY A CA 1
ATOM 1072 C C . GLY A 1 140 ? 5.854 0.755 12.429 1.00 88.75 140 GLY A C 1
ATOM 1073 O O . GLY A 1 140 ? 5.490 0.152 13.435 1.00 88.75 140 GLY A O 1
ATOM 1074 N N . VAL A 1 141 ? 5.341 1.938 12.084 1.00 89.50 141 VAL A N 1
ATOM 1075 C CA . VAL A 1 141 ? 4.251 2.609 12.804 1.00 89.50 141 VAL A CA 1
ATOM 1076 C C . VAL A 1 141 ? 2.916 2.186 12.201 1.00 89.50 141 VAL A C 1
ATOM 1078 O O . VAL A 1 141 ? 2.696 2.376 11.005 1.00 89.50 141 VAL A O 1
ATOM 1081 N N . ASP A 1 142 ? 2.031 1.606 13.015 1.00 89.50 142 ASP A N 1
ATOM 1082 C CA . ASP A 1 142 ? 0.653 1.306 12.610 1.00 89.50 142 ASP A CA 1
ATOM 1083 C C . ASP A 1 142 ? -0.124 2.613 12.415 1.00 89.50 142 ASP A C 1
ATOM 1085 O O . ASP A 1 142 ? -0.135 3.474 13.295 1.00 89.50 142 ASP A O 1
ATOM 1089 N N . VAL A 1 143 ? -0.742 2.769 11.242 1.00 88.75 143 VAL A N 1
ATOM 1090 C CA . VAL A 1 143 ? -1.451 3.997 10.857 1.00 88.75 143 VAL A CA 1
ATOM 1091 C C . VAL A 1 143 ? -2.969 3.885 11.017 1.00 88.75 143 VAL A C 1
ATOM 1093 O O . VAL A 1 143 ? -3.709 4.738 10.519 1.00 88.75 143 VAL A O 1
ATOM 1096 N N . ALA A 1 144 ? -3.456 2.856 11.721 1.00 82.19 144 ALA A N 1
ATOM 1097 C CA . ALA A 1 144 ? -4.853 2.764 12.123 1.00 82.19 144 ALA A CA 1
ATOM 1098 C C . ALA A 1 144 ? -5.216 4.015 12.935 1.00 82.19 144 ALA A C 1
ATOM 1100 O O . ALA A 1 144 ? -4.672 4.248 14.015 1.00 82.19 144 ALA A O 1
ATOM 1101 N N . ASN A 1 145 ? -6.159 4.811 12.429 1.00 81.88 145 ASN A N 1
ATOM 1102 C CA . ASN A 1 145 ? -6.630 6.079 13.008 1.00 81.88 145 ASN A CA 1
ATOM 1103 C C . ASN A 1 145 ? -5.730 7.309 12.803 1.00 81.88 145 ASN A C 1
ATOM 1105 O O . ASN A 1 145 ? -6.044 8.372 13.341 1.00 81.88 145 ASN A O 1
ATOM 1109 N N . ILE A 1 146 ? -4.664 7.216 12.007 1.00 85.75 146 ILE A N 1
ATOM 1110 C CA . ILE A 1 146 ? -3.896 8.403 11.616 1.00 85.75 146 ILE A CA 1
ATOM 1111 C C . ILE A 1 146 ? -4.611 9.097 10.444 1.00 85.75 146 ILE A C 1
ATOM 1113 O O . ILE A 1 146 ? -4.980 8.427 9.471 1.00 85.75 146 ILE A O 1
ATOM 1117 N N . PRO A 1 147 ? -4.836 10.425 10.500 1.00 85.62 147 PRO A N 1
ATOM 1118 C CA . PRO A 1 147 ? -5.432 11.164 9.397 1.00 85.62 147 PRO A CA 1
ATOM 1119 C C . PRO A 1 147 ? -4.635 10.998 8.103 1.00 85.62 147 PRO A C 1
ATOM 1121 O O . PRO A 1 147 ? -3.407 11.016 8.104 1.00 85.62 147 PRO A O 1
ATOM 1124 N N . TYR A 1 148 ? -5.338 10.906 6.973 1.00 86.19 148 TYR A N 1
ATOM 1125 C CA . TYR A 1 148 ? -4.715 10.718 5.658 1.00 86.19 148 TYR A CA 1
ATOM 1126 C C . TYR A 1 148 ? -3.589 11.728 5.369 1.00 86.19 148 TYR A C 1
ATOM 1128 O O . TYR A 1 148 ? -2.540 11.345 4.861 1.00 86.19 148 TYR A O 1
ATOM 1136 N N . ALA A 1 149 ? -3.788 13.001 5.726 1.00 86.50 149 ALA A N 1
ATOM 1137 C CA . ALA A 1 149 ? -2.794 14.053 5.515 1.00 86.50 149 ALA A CA 1
ATOM 1138 C C . ALA A 1 149 ? -1.479 13.791 6.268 1.00 86.50 149 ALA A C 1
ATOM 1140 O O . ALA A 1 149 ? -0.413 14.064 5.723 1.00 86.50 149 ALA A O 1
ATOM 1141 N N . ASP A 1 150 ? -1.560 13.224 7.472 1.00 86.81 150 ASP A N 1
ATOM 1142 C CA . ASP A 1 150 ? -0.398 12.945 8.315 1.00 86.81 150 ASP A CA 1
ATOM 1143 C C . ASP A 1 150 ? 0.332 11.686 7.831 1.00 86.81 150 ASP A C 1
ATOM 1145 O O . ASP A 1 150 ? 1.558 11.665 7.796 1.00 86.81 150 ASP A O 1
ATOM 1149 N N . VAL A 1 151 ? -0.403 10.673 7.350 1.00 86.56 151 VAL A N 1
ATOM 1150 C CA . VAL A 1 151 ? 0.188 9.463 6.742 1.00 86.56 151 VAL A CA 1
ATOM 1151 C C . VAL A 1 151 ? 1.062 9.805 5.529 1.00 86.56 151 VAL A C 1
ATOM 1153 O O . VAL A 1 151 ? 2.086 9.165 5.321 1.00 86.56 151 VAL A O 1
ATOM 1156 N N . LEU A 1 152 ? 0.699 10.821 4.737 1.00 85.12 152 LEU A N 1
ATOM 1157 C CA . LEU A 1 152 ? 1.499 11.259 3.581 1.00 85.12 152 LEU A CA 1
ATOM 1158 C C . LEU A 1 152 ? 2.795 11.999 3.957 1.00 85.12 152 LEU A C 1
ATOM 1160 O O . LEU A 1 152 ? 3.636 12.231 3.084 1.00 85.12 152 LEU A O 1
ATOM 1164 N N . GLN A 1 153 ? 2.934 12.420 5.216 1.00 85.44 153 GLN A N 1
ATOM 1165 C CA . GLN A 1 153 ? 4.123 13.111 5.722 1.00 85.44 153 GLN A CA 1
ATOM 1166 C C . GLN A 1 153 ? 5.123 12.164 6.405 1.00 85.44 153 GLN A C 1
ATOM 1168 O O . GLN A 1 153 ? 6.234 12.601 6.707 1.00 85.44 153 GLN A O 1
ATOM 1173 N N . MET A 1 154 ? 4.737 10.902 6.631 1.00 83.81 154 MET A N 1
ATOM 1174 C CA . MET A 1 154 ? 5.571 9.839 7.214 1.00 83.81 154 MET A CA 1
ATOM 1175 C C . MET A 1 154 ? 6.505 9.188 6.191 1.00 83.81 154 MET A C 1
ATOM 1177 O O . MET A 1 154 ? 7.584 8.714 6.620 1.00 83.81 154 MET A O 1
#

Radius of gyration: 24.54 Å; Cα contacts (8 Å, |Δi|>4): 198; chains: 1; bounding box: 67×36×62 Å

Solvent-accessible surface area (backbone atoms only — not comparable to full-atom values): 9529 Å² total; per-residue (Å²): 63,37,42,28,39,33,32,68,53,82,73,75,80,73,82,73,73,87,80,79,88,84,90,87,81,90,89,88,88,89,87,84,91,80,86,89,71,86,49,71,64,61,51,51,50,49,52,49,51,52,48,50,52,52,48,53,62,70,64,64,66,84,62,53,69,37,75,49,75,46,82,39,91,71,47,79,77,46,33,60,39,74,38,72,44,74,88,67,77,98,79,55,100,77,34,73,63,37,25,28,34,21,29,64,41,69,36,94,52,50,62,51,31,54,50,35,51,53,25,57,77,71,67,39,70,89,70,49,84,55,60,67,33,28,47,44,23,54,71,85,42,72,34,66,72,43,55,50,77,58,62,76,73,111

Organism: Phytophthora infestans (strain T30-4) (NCBI:txid403677)

Sequence (154 aa):
MVLKFCSPPWSDELTTAPSGNHDSDEGQATATATDGRRSGVERAWNDLLVAAFRAKQSEVVCRWEKEFNVFFDDSKPVGLGFQPASKSNKCSLVPAESYACVIRDVAPVGLAADYNARCRSAGDYSHIIVDKLRVRMVNGVDVANIPYADVLQM

pLDDT: mean 71.0, std 20.75, range [30.8, 96.25]